Protein AF-A0A813TL51-F1 (afdb_monomer)

pLDDT: mean 70.08, std 15.05, range [31.31, 90.81]

Nearest PDB structures (foldseek):
  6v3b-assembly1_N  TM=3.977E-01  e=1.269E-01  Acinetobacter baumannii AB0057
  4v6o-assembly1_BQ  TM=4.326E-01  e=3.278E-01  Escherichia coli
  1t6c-assembly1_A  TM=3.392E-01  e=3.278E-01  Aquifex aeolicus VF5
  3j8g-assembly1_O  TM=3.982E-01  e=4.221E-01  Escherichia coli K-12
  7t1i-assembly1_A  TM=3.203E-01  e=2.052E+00  Saccharomyces cerevisiae S288C

Radius of gyration: 21.4 Å; Cα contacts (8 Å, |Δi|>4): 215; chains: 1; bounding box: 46×45×73 Å

Sequence (170 aa):
MIRLRRATEEHELGIFFNISQSTVSRIIIAWTRFIYSVVSSISLWPSKQQVVENLPFEIKKNYPRVRVIIDLQQCVSFAALVGITPNGIVSYISPLYGDATSDRSLLNMTGAASLMELLKPSNHIMSDRGFTLDLQHSHISLIHPPFLQRKARLSAKKVMYGKSKKLQTS

Mean predicted aligned error: 12.87 Å

Secondary structure (DSSP, 8-state):
-HHHHH---HHHHHHHHT--HHHHHHHHHHHHHHHHHHHHTS-----HHHHHHT--HHHHHH-TTEEEEEEEEEETTEEEEEEE-TTS-EEEEPPPBS-TTS-HHHHHHHHHHHHHHHSPTT-EEEE-TT-----TTSS-EEE--TTTTTTS---SSSSTTSSSSSS---

Foldseek 3Di:
DCCVVPVDDLVVVCVVVVHDSVVSLVVLVVVLQVVCVVVVVPQLADDPVVLQVLAPPVCCVPPVQEAWEWDWDAGSQWTWIWTARNNGGTRDIFRTHGHSPPDPPVRLARRVVVVLVSDDQQGEYEYAPPRDDPCVPGSYHYDDDCVNVPPPDPDDDPPPPPPDPPDDDD

Solvent-accessible surface area (backbone atoms only — not comparable to full-atom values): 10303 Å² total; per-residue (Å²): 117,62,46,86,75,65,65,55,55,54,62,58,51,14,63,76,70,74,43,54,44,69,56,47,50,51,53,52,39,51,51,45,51,50,52,42,55,58,55,67,70,48,86,44,66,72,54,74,63,61,53,64,73,54,38,46,70,73,51,45,74,78,43,72,51,55,59,33,35,42,46,81,48,75,43,87,62,28,28,33,41,35,26,25,29,80,67,71,47,70,30,43,71,33,78,61,37,64,45,59,80,61,52,68,67,54,52,48,52,56,32,45,53,64,48,50,77,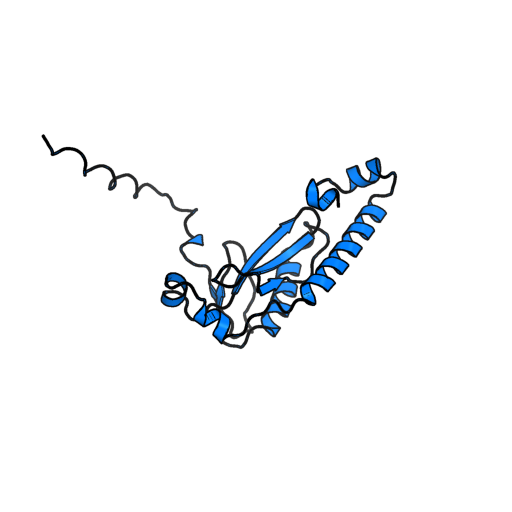75,49,63,78,69,35,26,38,31,40,59,92,87,77,80,77,92,48,91,90,49,59,46,46,82,41,70,55,69,79,70,60,67,81,81,69,88,69,86,73,84,71,85,80,78,81,83,87,84,89,86,89,132

InterPro domains:
  IPR027806 Harbinger transposase-derived nuclease domain [PF13359] (74-159)

Organism: NCBI:txid433720

Structure (mmCIF, N/CA/C/O backbone):
data_AF-A0A813TL51-F1
#
_entry.id   AF-A0A813TL51-F1
#
loop_
_atom_site.group_PDB
_atom_site.id
_atom_site.type_symbol
_atom_site.label_atom_id
_atom_site.label_alt_id
_atom_site.label_comp_id
_atom_site.label_asym_id
_atom_site.label_entity_id
_atom_site.label_seq_id
_atom_site.pdbx_PDB_ins_code
_atom_site.Cartn_x
_atom_site.Cartn_y
_atom_site.Cartn_z
_atom_site.occupancy
_atom_site.B_iso_or_equiv
_atom_site.auth_seq_id
_atom_site.auth_comp_id
_atom_site.auth_asym_id
_atom_site.auth_atom_id
_atom_site.pdbx_PDB_model_num
ATOM 1 N N . MET A 1 1 ? -20.278 1.724 8.517 1.00 56.72 1 MET A N 1
ATOM 2 C CA . MET A 1 1 ? -19.922 2.194 7.153 1.00 56.72 1 MET A CA 1
ATOM 3 C C . MET A 1 1 ? -20.357 3.638 6.832 1.00 56.72 1 MET A C 1
ATOM 5 O O . MET A 1 1 ? -20.306 4.030 5.674 1.00 56.72 1 MET A O 1
ATOM 9 N N . ILE A 1 2 ? -20.717 4.479 7.814 1.00 59.03 2 ILE A N 1
ATOM 10 C CA . ILE A 1 2 ? -21.057 5.892 7.541 1.00 59.03 2 ILE A CA 1
ATOM 11 C C . ILE A 1 2 ? -19.790 6.728 7.309 1.00 59.03 2 ILE A C 1
ATOM 13 O O . ILE A 1 2 ? -19.742 7.490 6.352 1.00 59.03 2 ILE A O 1
ATOM 17 N N . ARG A 1 3 ? -18.721 6.493 8.082 1.00 62.56 3 ARG A N 1
ATOM 18 C CA . ARG A 1 3 ? -17.443 7.213 7.945 1.00 62.56 3 ARG A CA 1
ATOM 19 C C . ARG A 1 3 ? -16.772 7.048 6.581 1.00 62.56 3 ARG A C 1
ATOM 21 O O . ARG A 1 3 ? -16.412 8.035 5.958 1.00 62.56 3 ARG A O 1
ATOM 28 N N . LEU A 1 4 ? -16.683 5.810 6.086 1.00 55.88 4 LEU A N 1
ATOM 29 C CA . LEU A 1 4 ? -16.111 5.510 4.764 1.00 55.88 4 LEU A CA 1
ATOM 30 C C . LEU A 1 4 ? -16.930 6.107 3.612 1.00 55.88 4 LEU A C 1
ATOM 32 O O . LEU A 1 4 ? -16.374 6.427 2.571 1.00 55.88 4 LEU A O 1
ATOM 36 N N . ARG A 1 5 ? -18.249 6.259 3.793 1.00 59.22 5 ARG A N 1
ATOM 37 C CA . ARG A 1 5 ? -19.152 6.770 2.753 1.00 59.22 5 ARG A CA 1
ATOM 38 C C . ARG A 1 5 ? -19.338 8.290 2.806 1.00 59.22 5 ARG A C 1
ATOM 40 O O . ARG A 1 5 ? -19.625 8.884 1.775 1.00 59.22 5 ARG A O 1
ATOM 47 N N . ARG A 1 6 ? -19.235 8.911 3.986 1.00 62.31 6 ARG A N 1
ATOM 48 C CA . ARG A 1 6 ? -19.591 10.325 4.212 1.00 62.31 6 ARG A CA 1
ATOM 49 C C . ARG A 1 6 ? -18.466 11.178 4.795 1.00 62.31 6 ARG A C 1
ATOM 51 O O . ARG A 1 6 ? -18.718 12.342 5.068 1.00 62.31 6 ARG A O 1
ATOM 58 N N . ALA A 1 7 ? -17.269 10.622 5.002 1.00 67.88 7 ALA A N 1
ATOM 59 C CA . ALA A 1 7 ? -16.131 11.348 5.576 1.00 67.88 7 ALA A CA 1
ATOM 60 C C . ALA A 1 7 ? -16.433 12.004 6.947 1.00 67.88 7 ALA A C 1
ATOM 62 O O . ALA A 1 7 ? -15.798 12.980 7.319 1.00 67.88 7 ALA A O 1
ATOM 63 N N . THR A 1 8 ? -17.402 11.463 7.693 1.00 70.94 8 THR A N 1
ATOM 64 C CA . THR A 1 8 ? -17.893 12.004 8.973 1.00 70.94 8 THR A CA 1
ATOM 65 C C . THR A 1 8 ? -16.818 11.965 10.063 1.00 70.94 8 THR A C 1
ATOM 67 O O . THR A 1 8 ? -16.039 11.009 10.139 1.00 70.94 8 THR A O 1
ATOM 70 N N . GLU A 1 9 ? -16.785 12.960 10.944 1.00 74.25 9 GLU A N 1
ATOM 71 C CA . GLU A 1 9 ? -15.832 12.977 12.056 1.00 74.25 9 GLU A CA 1
ATOM 72 C C . GLU A 1 9 ? -16.221 11.994 13.176 1.00 74.25 9 GLU A C 1
ATOM 74 O O . GLU A 1 9 ? -17.383 11.613 13.336 1.00 74.25 9 GLU A O 1
ATOM 79 N N . GLU A 1 10 ? -15.243 11.541 13.971 1.00 74.50 10 GLU A N 1
ATOM 80 C CA . GLU A 1 10 ? -15.488 10.561 15.049 1.00 74.50 10 GLU A CA 1
ATOM 81 C C . GLU A 1 10 ? -16.378 11.122 16.153 1.00 74.50 10 GLU A C 1
ATOM 83 O O . GLU A 1 10 ? -17.180 10.392 16.733 1.00 74.50 10 GLU A O 1
ATOM 88 N N . HIS A 1 11 ? -16.245 12.421 16.413 1.00 78.19 11 HIS A N 1
ATOM 89 C CA . HIS A 1 11 ? -17.045 13.141 17.389 1.00 78.19 11 HIS A CA 1
ATOM 90 C C . HIS A 1 11 ? -18.531 13.141 17.005 1.00 78.19 11 HIS A C 1
ATOM 92 O O . HIS A 1 11 ? -19.381 12.776 17.815 1.00 78.19 11 HIS A O 1
ATOM 98 N N . GLU A 1 12 ? -18.846 13.448 15.743 1.00 79.94 12 GLU A N 1
ATOM 99 C CA . GLU A 1 12 ? -20.221 13.417 15.236 1.00 79.94 12 GLU A CA 1
ATOM 100 C C . GLU A 1 12 ? -20.814 12.007 15.299 1.00 79.94 12 GLU A C 1
ATOM 102 O O . GLU A 1 12 ? -21.964 11.829 15.692 1.00 79.94 12 GLU A O 1
ATOM 107 N N . LEU A 1 13 ? -20.025 10.978 14.976 1.00 81.31 13 LEU A N 1
ATOM 108 C CA . LEU A 1 13 ? -20.461 9.587 15.116 1.00 81.31 13 LEU A CA 1
ATOM 109 C C . LEU A 1 13 ? -20.722 9.208 16.578 1.00 81.31 13 LEU A C 1
ATOM 111 O O . LEU A 1 13 ? -21.676 8.482 16.850 1.00 81.31 13 LEU A O 1
ATOM 115 N N . GLY A 1 14 ? -19.910 9.704 17.511 1.00 82.69 14 GLY A N 1
ATOM 116 C CA . GLY A 1 14 ? -20.135 9.510 18.941 1.00 82.69 14 GLY A CA 1
ATOM 117 C C . GLY A 1 14 ? -21.477 10.088 19.389 1.00 82.69 14 GLY A C 1
ATOM 118 O O . GLY A 1 14 ? -22.238 9.406 20.074 1.00 82.69 14 GLY A O 1
ATOM 119 N N . ILE A 1 15 ? -21.812 11.291 18.910 1.00 82.94 15 ILE A N 1
ATOM 120 C CA . ILE A 1 15 ? -23.105 11.941 19.161 1.00 82.94 15 ILE A CA 1
ATOM 121 C C . ILE A 1 15 ? -24.253 11.138 18.534 1.00 82.94 15 ILE A C 1
ATOM 123 O O . ILE A 1 15 ? -25.221 10.821 19.221 1.00 82.94 15 ILE A O 1
ATOM 127 N N . PHE A 1 16 ? -24.150 10.761 17.255 1.00 85.50 16 PHE A N 1
ATOM 128 C CA . PHE A 1 16 ? -25.229 10.057 16.548 1.00 85.50 16 PHE A CA 1
ATOM 129 C C . PHE A 1 16 ? -25.552 8.683 17.134 1.00 85.50 16 PHE A C 1
ATOM 131 O O . PHE A 1 16 ? -26.713 8.282 17.156 1.00 85.50 16 PHE A O 1
ATOM 138 N N . PHE A 1 17 ? -24.531 7.948 17.575 1.00 85.69 17 PHE A N 1
ATOM 139 C CA . PHE A 1 17 ? -24.688 6.594 18.104 1.00 85.69 17 PHE A CA 1
ATOM 140 C C . PHE A 1 17 ? -24.727 6.539 19.633 1.00 85.69 17 PHE A C 1
ATOM 142 O O . PHE A 1 17 ? -24.837 5.448 20.187 1.00 85.69 17 PHE A O 1
ATOM 149 N N . ASN A 1 18 ? -24.654 7.692 20.307 1.00 90.19 18 ASN A N 1
ATOM 150 C CA . ASN A 1 18 ? -24.602 7.809 21.763 1.00 90.19 18 ASN A CA 1
ATOM 151 C C . ASN A 1 18 ? -23.515 6.916 22.400 1.00 90.19 18 ASN A C 1
ATOM 153 O O . ASN A 1 18 ? -23.750 6.194 23.369 1.00 90.19 18 ASN A O 1
ATOM 157 N N . ILE A 1 19 ? -22.317 6.936 21.815 1.00 90.81 19 ILE A N 1
ATOM 158 C CA . ILE A 1 19 ? -21.141 6.191 22.284 1.00 90.81 19 ILE A CA 1
ATOM 159 C C . ILE A 1 19 ? -19.932 7.120 22.375 1.00 90.81 19 ILE A C 1
ATOM 161 O O . ILE A 1 19 ? -19.850 8.133 21.685 1.00 90.81 19 ILE A O 1
ATOM 165 N N . SER A 1 20 ? -18.950 6.773 23.212 1.00 89.31 20 SER A N 1
ATOM 166 C CA . SER A 1 20 ? -17.740 7.590 23.337 1.00 89.31 20 SER A CA 1
ATOM 167 C C . SER A 1 20 ? -16.940 7.619 22.029 1.00 89.31 20 SER A C 1
ATOM 169 O O . SER A 1 20 ? -16.836 6.610 21.326 1.00 89.31 20 SER A O 1
ATOM 171 N N . GLN A 1 21 ? -16.276 8.744 21.749 1.00 83.06 21 GLN A N 1
ATOM 172 C CA . GLN A 1 21 ? -15.347 8.867 20.618 1.00 83.06 21 GLN A CA 1
ATOM 173 C C . GLN A 1 21 ? -14.275 7.761 20.634 1.00 83.06 21 GLN A C 1
ATOM 175 O O . GLN A 1 21 ? -13.943 7.186 19.601 1.00 83.06 21 GLN A O 1
ATOM 180 N N . SER A 1 22 ? -13.787 7.383 21.819 1.00 82.88 22 SER A N 1
ATOM 181 C CA . SER A 1 22 ? -12.838 6.275 21.975 1.00 82.88 22 SER A CA 1
ATOM 182 C C . SER A 1 22 ? -13.406 4.926 21.518 1.00 82.88 22 SER A C 1
ATOM 184 O O . SER A 1 22 ? -12.678 4.106 20.962 1.00 82.88 22 SER A O 1
ATOM 186 N N . THR A 1 23 ? -14.706 4.690 21.703 1.00 85.38 23 THR A N 1
ATOM 187 C CA . THR A 1 23 ? -15.383 3.479 21.222 1.00 85.38 23 THR A CA 1
ATOM 188 C C . THR A 1 23 ? -15.524 3.508 19.704 1.00 85.38 23 THR A C 1
ATOM 190 O O . THR A 1 23 ? -15.217 2.514 19.048 1.00 85.38 23 THR A O 1
ATOM 193 N N . VAL A 1 24 ? -15.892 4.661 19.135 1.00 83.25 24 VAL A N 1
ATOM 194 C CA . VAL A 1 24 ? -15.922 4.882 17.679 1.00 83.25 24 VAL A CA 1
ATOM 195 C C . VAL A 1 24 ? -14.551 4.587 17.060 1.00 83.25 24 VAL A C 1
ATOM 197 O O . VAL A 1 24 ? -14.463 3.791 16.124 1.00 83.25 24 VAL A O 1
ATOM 200 N N . SER A 1 25 ? -13.478 5.142 17.630 1.00 81.38 25 SER A N 1
ATOM 201 C CA . SER A 1 25 ? -12.097 4.921 17.185 1.00 81.38 25 SER A CA 1
ATOM 202 C C . SER A 1 25 ? -11.702 3.438 17.226 1.00 81.38 25 SER A C 1
ATOM 204 O O . SER A 1 25 ? -11.242 2.891 16.222 1.00 81.38 25 SER A O 1
ATOM 206 N N . ARG A 1 26 ? -11.973 2.727 18.333 1.00 82.62 26 ARG A N 1
ATOM 207 C CA . ARG A 1 26 ? -11.710 1.275 18.438 1.00 82.62 26 ARG A CA 1
ATOM 208 C C . ARG A 1 26 ? -12.444 0.472 17.367 1.00 82.62 26 ARG A C 1
ATOM 210 O O . ARG A 1 26 ? -11.851 -0.435 16.785 1.00 82.62 26 ARG A O 1
ATOM 217 N N . ILE A 1 27 ? -13.707 0.809 17.096 1.00 84.69 27 ILE A N 1
ATOM 218 C CA . ILE A 1 27 ? -14.502 0.166 16.044 1.00 84.69 27 ILE A CA 1
ATOM 219 C C . ILE A 1 27 ? -13.838 0.393 14.682 1.00 84.69 27 ILE A C 1
ATOM 221 O O . ILE A 1 27 ? -13.645 -0.561 13.933 1.00 84.69 27 ILE A O 1
ATOM 225 N N . ILE A 1 28 ? -13.441 1.627 14.367 1.00 79.50 28 ILE A N 1
ATOM 226 C CA . ILE A 1 28 ? -12.777 1.948 13.096 1.00 79.50 28 ILE A CA 1
ATOM 227 C C . ILE A 1 28 ? -11.461 1.186 12.959 1.00 79.50 28 ILE A C 1
ATOM 229 O O . ILE A 1 28 ? -11.248 0.540 11.940 1.00 79.50 28 ILE A O 1
ATOM 233 N N . ILE A 1 29 ? -10.614 1.187 13.989 1.00 78.69 29 ILE A N 1
ATOM 234 C CA . ILE A 1 29 ? -9.337 0.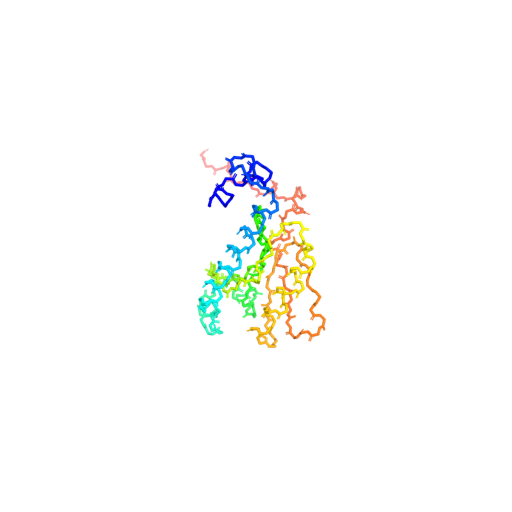462 13.98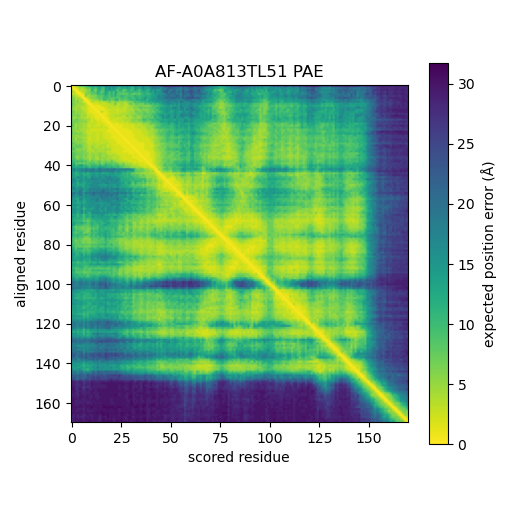3 1.00 78.69 29 ILE A CA 1
ATOM 235 C C . ILE A 1 29 ? -9.558 -1.043 13.771 1.00 78.69 29 ILE A C 1
ATOM 237 O O . ILE A 1 29 ? -8.836 -1.664 12.990 1.00 78.69 29 ILE A O 1
ATOM 241 N N . ALA A 1 30 ? -10.552 -1.639 14.437 1.00 83.88 3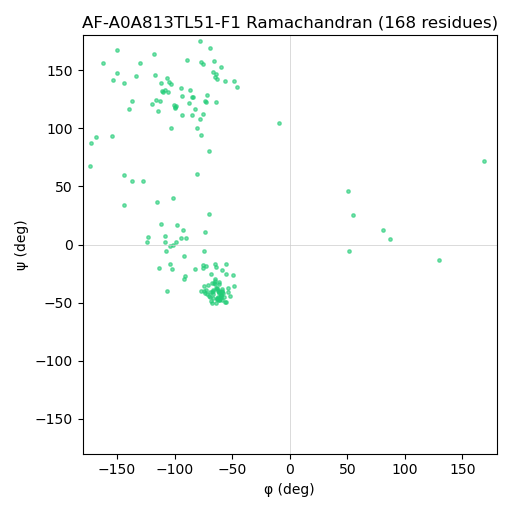0 ALA A N 1
ATOM 242 C CA . ALA A 1 30 ? -10.871 -3.056 14.282 1.00 83.88 30 ALA A CA 1
ATOM 243 C C . ALA A 1 30 ? -11.293 -3.393 12.842 1.00 83.88 30 ALA A C 1
ATOM 245 O O . ALA A 1 30 ? -10.777 -4.344 12.254 1.00 83.88 30 ALA A O 1
ATOM 246 N N . TRP A 1 31 ? -12.162 -2.575 12.242 1.00 82.12 31 TRP A N 1
ATOM 247 C CA . TRP A 1 31 ? -12.576 -2.747 10.847 1.00 82.12 31 TRP A CA 1
ATOM 248 C C . TRP A 1 31 ? -11.434 -2.511 9.859 1.00 82.12 31 TRP A C 1
ATOM 250 O O . TRP A 1 31 ? -11.299 -3.262 8.899 1.00 82.12 31 TRP A O 1
ATOM 260 N N . THR A 1 32 ? -10.578 -1.524 10.111 1.00 78.56 32 THR A N 1
ATOM 261 C CA . THR A 1 32 ? -9.375 -1.266 9.314 1.00 78.56 32 THR A CA 1
ATOM 262 C C . THR A 1 32 ? -8.439 -2.479 9.330 1.00 78.56 32 THR A C 1
ATOM 264 O O . THR A 1 32 ? -8.004 -2.937 8.276 1.00 78.56 32 THR A O 1
ATOM 267 N N . ARG A 1 33 ? -8.195 -3.085 10.498 1.00 81.56 33 ARG A N 1
ATOM 268 C CA . ARG A 1 33 ? -7.405 -4.325 10.607 1.00 81.56 33 ARG A CA 1
ATOM 269 C C . ARG A 1 33 ? -8.041 -5.494 9.859 1.00 81.56 33 ARG A C 1
ATOM 271 O O . ARG A 1 33 ? -7.335 -6.228 9.174 1.00 81.56 33 ARG A O 1
ATOM 278 N N . PHE A 1 34 ? -9.360 -5.647 9.957 1.00 83.94 34 PHE A N 1
ATOM 279 C CA . PHE A 1 34 ? -10.088 -6.688 9.233 1.00 83.94 34 PHE A CA 1
ATOM 280 C C . PHE A 1 34 ? -9.981 -6.511 7.711 1.00 83.94 34 PHE A C 1
ATOM 282 O O . PHE A 1 34 ? -9.640 -7.458 7.010 1.00 83.94 34 PHE A O 1
ATOM 289 N N . ILE A 1 35 ? -10.193 -5.294 7.199 1.00 78.19 35 ILE A N 1
ATOM 290 C CA . ILE A 1 35 ? -10.056 -4.986 5.767 1.00 78.19 35 ILE A CA 1
ATOM 291 C C . ILE A 1 35 ? -8.631 -5.268 5.297 1.00 78.19 35 ILE A C 1
ATOM 293 O O . ILE A 1 35 ? -8.460 -5.919 4.271 1.00 78.19 35 ILE A O 1
ATOM 297 N N . TYR A 1 36 ? -7.619 -4.841 6.059 1.00 79.50 36 TYR A N 1
ATOM 298 C CA . TYR A 1 36 ? -6.230 -5.168 5.748 1.00 79.50 36 TYR A CA 1
ATOM 299 C C . TYR A 1 36 ? -6.017 -6.682 5.668 1.00 79.50 36 TYR A C 1
ATOM 301 O O . TYR A 1 36 ? -5.425 -7.146 4.705 1.00 79.50 36 TYR A O 1
ATOM 309 N N . SER A 1 37 ? -6.554 -7.453 6.618 1.00 80.44 37 SER A N 1
ATOM 310 C CA . SER A 1 37 ? -6.451 -8.918 6.615 1.00 80.44 37 SER A CA 1
ATOM 311 C C . SER A 1 37 ? -7.098 -9.562 5.386 1.00 80.44 37 SER A C 1
ATOM 313 O O . SER A 1 37 ? -6.572 -10.535 4.849 1.00 80.44 37 SER A O 1
ATOM 315 N N . VAL A 1 38 ? -8.248 -9.051 4.942 1.00 82.44 38 VAL A N 1
ATOM 316 C CA . VAL A 1 38 ? -8.927 -9.555 3.740 1.00 82.44 38 VAL A CA 1
ATOM 317 C C . VAL A 1 38 ? -8.124 -9.198 2.491 1.00 82.44 38 VAL A C 1
ATOM 319 O O . VAL A 1 38 ? -7.901 -10.048 1.637 1.00 82.44 38 VAL A O 1
ATOM 322 N N . VAL A 1 39 ? -7.650 -7.955 2.400 1.00 75.69 39 VAL A N 1
ATOM 323 C CA . VAL A 1 39 ? -6.879 -7.447 1.260 1.00 75.69 39 VAL A CA 1
ATOM 324 C C . VAL A 1 39 ? -5.509 -8.117 1.150 1.00 75.69 39 VAL A C 1
ATOM 326 O O . VAL A 1 39 ? -5.106 -8.467 0.047 1.00 75.69 39 VAL A O 1
ATOM 329 N N . SER A 1 40 ? -4.807 -8.339 2.263 1.00 73.56 40 SER A N 1
ATOM 330 C CA . SER A 1 40 ? -3.495 -9.002 2.281 1.00 73.56 40 SER A CA 1
ATOM 331 C C . SER A 1 40 ? -3.574 -10.482 1.908 1.00 73.56 40 SER A C 1
ATOM 333 O O . SER A 1 40 ? -2.604 -11.040 1.403 1.00 73.56 40 SER A O 1
ATOM 335 N N . SER A 1 41 ? -4.735 -11.109 2.118 1.00 75.12 41 SER A N 1
ATOM 336 C CA . SER A 1 41 ? -5.000 -12.488 1.692 1.00 75.12 41 SER A CA 1
ATOM 337 C C . SER A 1 41 ? -5.176 -12.610 0.176 1.00 75.12 41 SER A C 1
ATOM 339 O O . SER A 1 41 ? -5.054 -13.703 -0.376 1.00 75.12 41 SER A O 1
ATOM 341 N N . ILE A 1 42 ? -5.448 -11.503 -0.520 1.00 75.38 42 ILE A N 1
ATOM 342 C CA . ILE A 1 42 ? -5.471 -11.466 -1.979 1.00 75.38 42 ILE A CA 1
ATOM 343 C C . ILE A 1 42 ? -4.020 -11.312 -2.440 1.00 75.38 42 ILE A C 1
ATOM 345 O O . ILE A 1 42 ? -3.372 -10.304 -2.160 1.00 75.38 42 ILE A O 1
ATOM 349 N N . SER A 1 43 ? -3.487 -12.301 -3.162 1.00 64.88 43 SER A N 1
ATOM 350 C CA . SER A 1 43 ? -2.148 -12.220 -3.753 1.00 64.88 43 SER A CA 1
ATOM 351 C C . SER A 1 43 ? -2.139 -11.203 -4.903 1.00 64.88 43 SER A C 1
ATOM 353 O O . SER A 1 43 ? -2.248 -11.565 -6.074 1.00 64.88 43 SER A O 1
ATOM 355 N N . LEU A 1 44 ? -2.050 -9.916 -4.563 1.00 75.44 44 LEU A N 1
ATOM 356 C CA . LEU A 1 44 ? -2.074 -8.805 -5.516 1.00 75.44 44 LEU A CA 1
ATOM 357 C C . LEU A 1 44 ? -0.755 -8.662 -6.282 1.00 75.44 44 LEU A C 1
ATOM 359 O O . LEU A 1 44 ? -0.741 -8.047 -7.343 1.00 75.44 44 LEU A O 1
ATOM 363 N N . TRP A 1 45 ? 0.347 -9.217 -5.766 1.00 80.69 45 TRP A N 1
ATOM 364 C CA . TRP A 1 45 ? 1.684 -9.003 -6.315 1.00 80.69 45 TRP A CA 1
ATOM 365 C C . TRP A 1 45 ? 1.928 -9.850 -7.577 1.00 80.69 45 TRP A C 1
ATOM 367 O O . TRP A 1 45 ? 2.094 -11.069 -7.477 1.00 80.69 45 TRP A O 1
ATOM 377 N N . PRO A 1 46 ? 1.977 -9.240 -8.776 1.00 78.38 46 PRO A N 1
ATOM 378 C CA . PRO A 1 46 ? 2.138 -9.979 -10.022 1.00 78.38 46 PRO A CA 1
ATOM 379 C C . PRO A 1 46 ? 3.588 -10.423 -10.240 1.00 78.38 46 PRO A C 1
ATOM 381 O O . PRO A 1 46 ? 4.551 -9.813 -9.762 1.00 78.38 46 PRO A O 1
ATOM 384 N N . SER A 1 47 ? 3.766 -11.467 -11.050 1.00 80.19 47 SER A N 1
ATOM 385 C CA . SER A 1 47 ? 5.094 -11.932 -11.435 1.00 80.19 47 SER A CA 1
ATOM 386 C C . SER A 1 47 ? 5.830 -10.895 -12.296 1.00 80.19 47 SER A C 1
ATOM 388 O O . SER A 1 47 ? 5.240 -10.044 -12.966 1.00 80.19 47 SER A O 1
ATOM 390 N N . LYS A 1 48 ? 7.167 -10.986 -12.331 1.00 74.75 48 LYS A N 1
ATOM 391 C CA . LYS A 1 48 ? 8.008 -10.122 -13.181 1.00 74.75 48 LYS A CA 1
ATOM 392 C C . LYS A 1 48 ? 7.562 -10.127 -14.642 1.00 74.75 48 LYS A C 1
ATOM 394 O O . LYS A 1 48 ? 7.556 -9.073 -15.270 1.00 74.75 48 LYS A O 1
ATOM 399 N N . GLN A 1 49 ? 7.260 -11.311 -15.165 1.00 75.12 49 GLN A N 1
ATOM 400 C CA . GLN A 1 49 ? 6.888 -11.499 -16.564 1.00 75.12 49 GLN A CA 1
ATOM 401 C C . GLN A 1 49 ? 5.548 -10.825 -16.849 1.00 75.12 49 GLN A C 1
ATOM 403 O O . GLN A 1 49 ? 5.478 -10.005 -17.758 1.00 75.12 49 GLN A O 1
ATOM 408 N N . GLN A 1 50 ? 4.558 -11.026 -15.973 1.00 75.31 50 GLN A N 1
ATOM 409 C CA . GLN A 1 50 ? 3.234 -10.412 -16.098 1.00 75.31 50 GLN A CA 1
ATOM 410 C C . GLN A 1 50 ? 3.292 -8.879 -16.127 1.00 75.31 50 GLN A C 1
ATOM 412 O O . GLN A 1 50 ? 2.558 -8.250 -16.887 1.00 75.31 50 GLN A O 1
ATOM 417 N N . VAL A 1 51 ? 4.180 -8.263 -15.338 1.00 78.38 51 VAL A N 1
ATOM 418 C CA . VAL A 1 51 ? 4.358 -6.800 -15.351 1.00 78.38 51 VAL A CA 1
ATOM 419 C C . VAL A 1 51 ? 4.999 -6.317 -16.652 1.00 78.38 51 VAL A C 1
ATOM 421 O O . VAL A 1 51 ? 4.597 -5.286 -17.175 1.00 78.38 51 VAL A O 1
ATOM 424 N N . VAL A 1 52 ? 5.995 -7.037 -17.175 1.00 74.44 52 VAL A N 1
ATOM 425 C CA . VAL A 1 52 ? 6.742 -6.638 -18.383 1.00 74.44 52 VAL A CA 1
ATOM 426 C C . VAL A 1 52 ? 5.929 -6.850 -19.662 1.00 74.44 52 VAL A C 1
ATOM 428 O O . VAL A 1 52 ? 6.046 -6.055 -20.599 1.00 74.44 52 VAL A O 1
ATOM 431 N N . GLU A 1 53 ? 5.121 -7.908 -19.708 1.00 77.12 53 GLU A N 1
ATOM 432 C CA . GLU A 1 53 ? 4.220 -8.218 -20.823 1.00 77.12 53 GLU A CA 1
ATOM 433 C C . GLU A 1 53 ? 3.109 -7.176 -20.948 1.00 77.12 53 GLU A C 1
ATOM 435 O O . GLU A 1 53 ? 2.844 -6.694 -22.046 1.00 77.12 53 GLU A O 1
ATOM 440 N N . ASN A 1 54 ? 2.533 -6.757 -19.819 1.00 72.88 54 ASN A N 1
ATOM 441 C CA . ASN A 1 54 ? 1.431 -5.796 -19.779 1.00 72.88 54 ASN A CA 1
ATOM 442 C C . ASN A 1 54 ? 1.889 -4.336 -19.609 1.00 72.88 54 ASN A C 1
ATOM 444 O O . ASN A 1 54 ? 1.084 -3.461 -19.296 1.00 72.88 54 ASN A O 1
ATOM 448 N N . LEU A 1 55 ? 3.185 -4.052 -19.773 1.00 76.69 55 LEU A N 1
ATOM 449 C CA . LEU A 1 55 ? 3.742 -2.711 -19.602 1.00 76.69 55 LEU A CA 1
ATOM 450 C C . LEU A 1 55 ? 3.354 -1.811 -20.791 1.00 76.69 55 LEU A C 1
ATOM 452 O O . LEU A 1 55 ? 3.726 -2.137 -21.925 1.00 76.69 55 LEU A O 1
ATOM 456 N N . PRO A 1 56 ? 2.701 -0.650 -20.574 1.00 79.06 56 PRO A N 1
ATOM 457 C CA . PRO A 1 56 ? 2.415 0.292 -21.652 1.00 79.06 56 PRO A CA 1
ATOM 458 C C . PRO A 1 56 ? 3.689 0.715 -22.392 1.00 79.06 56 PRO A C 1
ATOM 460 O O . PRO A 1 56 ? 4.732 0.958 -21.775 1.00 79.06 56 PRO A O 1
ATOM 463 N N . PHE A 1 57 ? 3.602 0.841 -23.720 1.00 77.62 57 PHE A N 1
ATOM 464 C CA . PHE A 1 57 ? 4.755 1.073 -24.600 1.00 77.62 57 PHE A CA 1
ATOM 465 C C . PHE A 1 57 ? 5.608 2.288 -24.188 1.00 77.62 57 PHE A C 1
ATOM 467 O O . PHE A 1 57 ? 6.838 2.219 -24.188 1.00 77.62 57 PHE A O 1
ATOM 474 N N . GLU A 1 58 ? 4.971 3.386 -23.773 1.00 73.56 58 GLU A N 1
ATOM 475 C CA . GLU A 1 58 ? 5.665 4.614 -23.366 1.00 73.56 58 GLU A CA 1
ATOM 476 C C . GLU A 1 58 ? 6.490 4.442 -22.083 1.00 73.56 58 GLU A C 1
ATOM 478 O O . GLU A 1 58 ? 7.622 4.928 -21.994 1.00 73.56 58 GLU A O 1
ATOM 483 N N . ILE A 1 59 ? 5.957 3.707 -21.101 1.00 73.88 59 ILE A N 1
ATOM 484 C CA . ILE A 1 59 ? 6.658 3.417 -19.843 1.00 73.88 59 ILE A CA 1
ATOM 485 C C . ILE A 1 59 ? 7.765 2.398 -20.102 1.00 73.88 59 ILE A C 1
ATOM 487 O O . ILE A 1 59 ? 8.870 2.565 -19.598 1.00 73.88 59 ILE A O 1
ATOM 491 N N . LYS A 1 60 ? 7.525 1.393 -20.951 1.00 77.31 60 LYS A N 1
ATOM 492 C CA . LYS A 1 60 ? 8.537 0.401 -21.338 1.00 77.31 60 LYS A CA 1
ATOM 493 C C . LYS A 1 60 ? 9.763 1.037 -21.990 1.00 77.31 60 LYS A C 1
ATOM 495 O O . LYS A 1 60 ? 10.884 0.626 -21.703 1.00 77.31 60 LYS A O 1
ATOM 500 N N . LYS A 1 61 ? 9.556 2.052 -22.834 1.00 78.50 61 LYS A N 1
ATOM 501 C CA . LYS A 1 61 ? 10.634 2.769 -23.527 1.00 78.50 61 LYS A CA 1
ATOM 502 C C . LYS A 1 61 ? 11.476 3.626 -22.580 1.00 78.50 61 LYS A C 1
ATOM 504 O O . LYS A 1 61 ? 12.697 3.623 -22.686 1.00 78.50 61 LYS A O 1
ATOM 509 N N . ASN A 1 62 ? 10.831 4.354 -21.669 1.00 79.50 62 ASN A N 1
ATOM 510 C CA . ASN A 1 62 ? 11.513 5.321 -20.803 1.00 79.50 62 ASN A CA 1
ATOM 511 C C . ASN A 1 62 ? 11.983 4.714 -19.469 1.00 79.50 62 ASN A C 1
ATOM 513 O O . ASN A 1 62 ? 12.948 5.191 -18.878 1.00 79.50 62 ASN A O 1
ATOM 517 N N . TYR A 1 63 ? 11.308 3.664 -18.997 1.00 79.56 63 TYR A N 1
ATOM 518 C CA . TYR A 1 63 ? 11.453 3.087 -17.660 1.00 79.56 63 TYR A CA 1
ATOM 519 C C . TYR A 1 63 ? 11.315 1.546 -17.659 1.00 79.56 63 TYR A C 1
ATOM 521 O O . TYR A 1 63 ? 10.466 0.994 -16.957 1.00 79.56 63 TYR A O 1
ATOM 529 N N . PRO A 1 64 ? 12.173 0.802 -18.385 1.00 77.25 64 PRO A N 1
ATOM 530 C CA . PRO A 1 64 ? 12.034 -0.651 -18.583 1.00 77.25 64 PRO A CA 1
ATOM 531 C C . PRO A 1 64 ? 12.183 -1.494 -17.305 1.00 77.25 64 PRO A C 1
ATOM 533 O O . PRO A 1 64 ? 11.825 -2.670 -17.276 1.00 77.25 64 PRO A O 1
ATOM 536 N N . ARG A 1 65 ? 12.753 -0.913 -16.247 1.00 78.25 65 ARG A N 1
ATOM 537 C CA . ARG A 1 65 ? 13.003 -1.574 -14.958 1.00 78.25 65 ARG A CA 1
ATOM 538 C C . ARG A 1 65 ? 11.980 -1.198 -13.881 1.00 78.25 65 ARG A C 1
ATOM 540 O O . ARG A 1 65 ? 12.093 -1.692 -12.759 1.00 78.25 65 ARG A O 1
ATOM 547 N N . VAL A 1 66 ? 11.001 -0.344 -14.196 1.00 82.12 66 VAL A N 1
ATOM 548 C CA . VAL A 1 66 ? 9.942 0.018 -13.246 1.00 82.12 66 VAL A CA 1
ATOM 549 C C . VAL A 1 66 ? 8.991 -1.153 -13.063 1.00 82.12 66 VAL A C 1
ATOM 551 O O . VAL A 1 66 ? 8.501 -1.739 -14.026 1.00 82.12 66 VAL A O 1
ATOM 554 N N . ARG A 1 67 ? 8.751 -1.502 -11.800 1.00 80.62 67 ARG A N 1
ATOM 555 C CA . ARG A 1 67 ? 7.843 -2.586 -11.415 1.00 80.62 67 ARG A CA 1
ATOM 556 C C . ARG A 1 67 ? 6.535 -2.106 -10.835 1.00 80.62 67 ARG A C 1
ATOM 558 O O . ARG A 1 67 ? 5.500 -2.701 -11.108 1.00 80.62 67 ARG A O 1
ATOM 565 N N . VAL A 1 68 ? 6.612 -1.063 -10.026 1.00 85.25 68 VAL A N 1
ATOM 566 C CA . VAL A 1 68 ? 5.494 -0.564 -9.244 1.00 85.25 68 VAL A CA 1
ATOM 567 C C . VAL A 1 68 ? 5.577 0.952 -9.184 1.00 85.25 68 VAL A C 1
ATOM 569 O O . VAL A 1 68 ? 6.663 1.524 -9.065 1.00 85.25 68 VAL A O 1
ATOM 572 N N . ILE A 1 69 ? 4.420 1.582 -9.313 1.00 85.56 69 ILE A N 1
ATOM 573 C CA . ILE A 1 69 ? 4.186 2.991 -9.055 1.00 85.56 69 ILE A CA 1
ATOM 574 C C . ILE A 1 69 ? 3.571 3.064 -7.663 1.00 85.56 69 ILE A C 1
ATOM 576 O O . ILE A 1 69 ? 2.511 2.496 -7.429 1.00 85.56 69 ILE A O 1
ATOM 580 N N . ILE A 1 70 ? 4.248 3.712 -6.732 1.00 85.06 70 ILE A N 1
ATOM 581 C CA . ILE A 1 70 ? 3.769 3.906 -5.374 1.00 85.06 70 ILE A CA 1
ATOM 582 C C . ILE A 1 70 ? 3.066 5.245 -5.274 1.00 85.06 70 ILE A C 1
ATOM 584 O O . ILE A 1 70 ? 3.611 6.269 -5.697 1.00 85.06 70 ILE A O 1
ATOM 588 N N . ASP A 1 71 ? 1.911 5.218 -4.627 1.00 82.12 71 ASP A N 1
ATOM 589 C CA . ASP A 1 71 ? 1.143 6.391 -4.266 1.00 82.12 71 ASP A CA 1
ATOM 590 C C . ASP A 1 71 ? 0.668 6.315 -2.809 1.00 82.12 71 ASP A C 1
ATOM 592 O O . ASP A 1 71 ? 0.365 5.236 -2.284 1.00 82.12 71 ASP A O 1
ATOM 596 N N . LEU A 1 72 ? 0.625 7.468 -2.144 1.00 79.19 72 LEU A N 1
ATOM 597 C CA . LEU A 1 72 ? 0.183 7.579 -0.760 1.00 79.19 72 LEU A CA 1
ATOM 598 C C . LEU A 1 72 ? -1.305 7.913 -0.737 1.00 79.19 72 LEU A C 1
ATOM 600 O O . LEU A 1 72 ? -1.716 9.021 -1.074 1.00 79.19 72 LEU A O 1
ATOM 604 N N . GLN A 1 73 ? -2.117 6.964 -0.287 1.00 79.62 73 GLN A N 1
ATOM 605 C CA . GLN A 1 73 ? -3.561 7.130 -0.219 1.00 79.62 73 GLN A CA 1
ATOM 606 C C . GLN A 1 73 ? -3.984 7.455 1.213 1.00 79.62 73 GLN A C 1
ATOM 608 O O . GLN A 1 73 ? -3.751 6.683 2.145 1.00 79.62 73 GLN A O 1
ATOM 613 N N . GLN A 1 74 ? -4.615 8.616 1.387 1.00 77.00 74 GLN A N 1
ATOM 614 C CA . GLN A 1 74 ? -5.087 9.116 2.676 1.00 77.00 74 GLN A CA 1
ATOM 615 C C . GLN A 1 74 ? -6.604 9.309 2.630 1.00 77.00 74 GLN A C 1
ATOM 617 O O . GLN A 1 74 ? -7.127 10.081 1.830 1.00 77.00 74 GLN A O 1
ATOM 622 N N . CYS A 1 75 ? -7.316 8.615 3.511 1.00 69.31 75 CYS A N 1
ATOM 623 C CA . CYS A 1 75 ? -8.740 8.792 3.760 1.00 69.31 75 CYS A CA 1
ATOM 624 C C . CYS A 1 75 ? -8.967 9.233 5.206 1.00 69.31 75 CYS A C 1
ATOM 626 O O . CYS A 1 75 ? -8.123 9.034 6.074 1.00 69.31 75 CYS A O 1
ATOM 628 N N . VAL A 1 76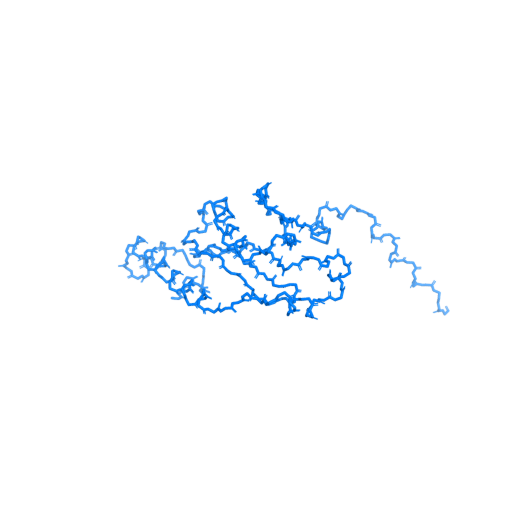 ? -10.159 9.756 5.494 1.00 69.81 76 VAL A N 1
ATOM 629 C CA . VAL A 1 76 ? -10.542 10.229 6.841 1.00 69.81 76 VAL A CA 1
ATOM 630 C C . VAL A 1 76 ? -10.386 9.150 7.920 1.00 69.81 76 VAL A C 1
ATOM 632 O O . VAL A 1 76 ? -10.216 9.460 9.091 1.00 69.81 76 VAL A O 1
ATOM 635 N N . SER A 1 77 ? -10.456 7.872 7.536 1.00 68.88 77 SER A N 1
ATOM 636 C CA . SER A 1 77 ? -10.369 6.746 8.473 1.00 68.88 77 SER A CA 1
ATOM 637 C C . SER A 1 77 ? -9.031 6.024 8.508 1.00 68.88 77 SER A C 1
ATOM 639 O O . SER A 1 77 ? -8.783 5.303 9.470 1.00 68.88 77 SER A O 1
ATOM 641 N N . PHE A 1 78 ? -8.219 6.139 7.458 1.00 76.00 78 PHE A N 1
ATOM 642 C CA . PHE A 1 78 ? -6.942 5.448 7.391 1.00 76.00 78 PHE A CA 1
ATOM 643 C C . PHE A 1 78 ? -6.019 6.059 6.341 1.00 76.00 78 PHE A C 1
ATOM 645 O O . PHE A 1 78 ? -6.478 6.636 5.354 1.00 76.00 78 PHE A O 1
ATOM 652 N N . ALA A 1 79 ? -4.722 5.851 6.521 1.00 79.06 79 ALA A N 1
ATOM 653 C CA . ALA A 1 79 ? -3.713 6.085 5.499 1.00 79.06 79 ALA A CA 1
ATOM 654 C C . ALA A 1 79 ? -3.018 4.768 5.120 1.00 79.06 79 ALA A C 1
ATOM 656 O O . ALA A 1 79 ? -2.850 3.879 5.962 1.00 79.06 79 ALA A O 1
ATOM 657 N N . ALA A 1 80 ? -2.652 4.639 3.845 1.00 81.38 80 ALA A N 1
ATOM 658 C CA . ALA A 1 80 ? -2.001 3.458 3.293 1.00 81.38 80 ALA A CA 1
ATOM 659 C C . ALA A 1 80 ? -1.078 3.818 2.127 1.00 81.38 80 ALA A C 1
ATOM 661 O O . ALA A 1 80 ? -1.367 4.716 1.335 1.00 81.38 80 ALA A O 1
ATOM 662 N N . LEU A 1 81 ? 0.005 3.063 1.987 1.00 82.50 81 LEU A N 1
ATOM 663 C CA . LEU A 1 81 ? 0.845 3.077 0.805 1.00 82.50 81 LEU A CA 1
ATOM 664 C C . LEU A 1 81 ? 0.285 2.075 -0.202 1.00 82.50 81 LEU A C 1
ATOM 666 O O . LEU A 1 81 ? 0.165 0.887 0.103 1.00 82.50 81 LEU A O 1
ATOM 670 N N . VAL A 1 82 ? -0.051 2.544 -1.398 1.00 85.56 82 VAL A N 1
ATOM 671 C CA . VAL A 1 82 ? -0.617 1.710 -2.457 1.00 85.56 82 VAL A CA 1
ATOM 672 C C . VAL A 1 82 ? 0.384 1.615 -3.597 1.00 85.56 82 VAL A C 1
ATOM 674 O O . VAL A 1 82 ? 0.824 2.619 -4.147 1.00 85.56 82 VAL A O 1
ATOM 677 N N . GLY A 1 83 ? 0.756 0.391 -3.956 1.00 85.69 83 GLY A N 1
ATOM 678 C CA . GLY A 1 83 ? 1.567 0.111 -5.131 1.00 85.69 83 GLY A CA 1
ATOM 679 C C . GLY A 1 83 ? 0.683 -0.330 -6.286 1.00 85.69 83 GLY A C 1
ATOM 680 O O . GLY A 1 83 ? 0.015 -1.361 -6.209 1.00 85.69 83 GLY A O 1
ATOM 681 N N . ILE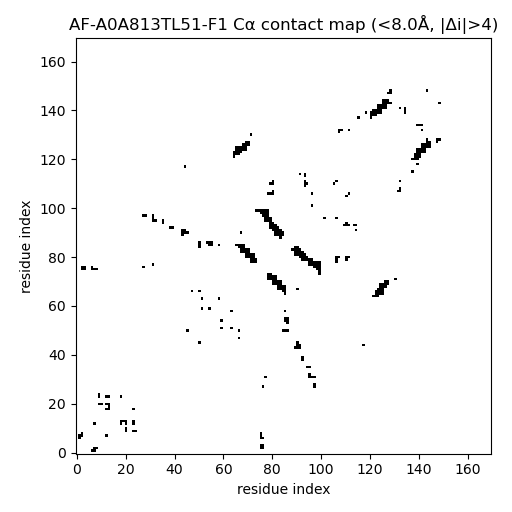 A 1 84 ? 0.710 0.417 -7.378 1.00 84.19 84 ILE A N 1
ATOM 682 C CA . ILE A 1 84 ? -0.024 0.152 -8.610 1.00 84.19 84 ILE A CA 1
ATOM 683 C C . ILE A 1 84 ? 0.980 -0.291 -9.674 1.00 84.19 84 ILE A C 1
ATOM 685 O O . ILE A 1 84 ? 2.030 0.320 -9.867 1.00 84.19 84 ILE A O 1
ATOM 689 N N . THR A 1 85 ? 0.678 -1.367 -10.388 1.00 83.75 85 THR A N 1
ATOM 690 C CA . THR A 1 85 ? 1.441 -1.732 -11.583 1.00 83.75 85 THR A CA 1
ATOM 691 C C . THR A 1 85 ? 1.364 -0.605 -12.619 1.00 83.75 85 THR A C 1
ATOM 693 O O . THR A 1 85 ? 0.360 0.102 -12.697 1.00 83.75 85 THR A O 1
ATOM 696 N N . PRO A 1 86 ? 2.359 -0.455 -13.502 1.00 78.69 86 PRO A N 1
ATOM 697 C CA . PRO A 1 86 ? 2.279 0.497 -14.610 1.00 78.69 86 PRO A CA 1
ATOM 698 C C . PRO A 1 86 ? 1.062 0.333 -15.539 1.00 78.69 86 PRO A C 1
ATOM 700 O O . PRO A 1 86 ? 0.760 1.249 -16.296 1.00 78.69 86 PRO A O 1
ATOM 703 N N . ASN A 1 87 ? 0.376 -0.815 -15.491 1.00 75.06 87 ASN A N 1
ATOM 704 C CA . ASN A 1 87 ? -0.862 -1.077 -16.227 1.00 75.06 87 ASN A CA 1
ATOM 705 C C . ASN A 1 87 ? -2.139 -0.690 -15.443 1.00 75.06 87 ASN A C 1
ATOM 707 O O . ASN A 1 87 ? -3.247 -0.991 -15.869 1.00 75.06 87 ASN A O 1
ATOM 711 N N . GLY A 1 88 ? -2.009 -0.064 -14.270 1.00 76.19 88 GLY A N 1
ATOM 712 C CA . GLY A 1 88 ? -3.144 0.439 -13.488 1.00 76.19 88 GLY A CA 1
ATOM 713 C C . GLY A 1 88 ? -3.786 -0.570 -12.530 1.00 76.19 88 GLY A C 1
ATOM 714 O O . GLY A 1 88 ? -4.772 -0.241 -11.878 1.00 76.19 88 GLY A O 1
ATOM 715 N N . ILE A 1 89 ? -3.237 -1.780 -12.400 1.00 79.94 89 ILE A N 1
ATOM 716 C CA . ILE A 1 89 ? -3.734 -2.790 -11.451 1.00 79.94 89 ILE A CA 1
ATOM 717 C C . ILE A 1 89 ? -3.074 -2.581 -10.088 1.00 79.94 89 ILE A C 1
ATOM 719 O O . ILE A 1 89 ? -1.851 -2.449 -10.021 1.00 79.94 89 ILE A O 1
ATOM 723 N N . VAL A 1 90 ? -3.857 -2.598 -9.007 1.00 83.31 90 VAL A N 1
ATOM 724 C CA . VAL A 1 90 ? -3.334 -2.575 -7.633 1.00 83.31 90 VAL A CA 1
ATOM 725 C C . VAL A 1 90 ? -2.525 -3.847 -7.374 1.00 83.31 90 VAL A C 1
ATOM 727 O O . VAL A 1 90 ? -3.036 -4.953 -7.508 1.00 83.31 90 VAL A O 1
ATOM 730 N N . SER A 1 91 ? -1.261 -3.672 -7.003 1.00 82.31 91 SER A N 1
ATOM 731 C CA . SER A 1 91 ? -0.300 -4.754 -6.742 1.00 82.31 91 SER A CA 1
ATOM 732 C C . SER A 1 91 ? 0.139 -4.861 -5.288 1.00 82.31 91 SER A C 1
ATOM 734 O O . SER A 1 91 ? 0.633 -5.905 -4.880 1.00 82.31 91 SER A O 1
ATOM 736 N N . TYR A 1 92 ? -0.016 -3.795 -4.507 1.00 84.94 92 TYR A N 1
ATOM 737 C CA . TYR A 1 92 ? 0.452 -3.731 -3.130 1.00 84.94 92 TYR A CA 1
ATOM 738 C C . TYR A 1 92 ? -0.391 -2.752 -2.321 1.00 84.94 92 TYR A C 1
ATOM 740 O O . TYR A 1 92 ? -0.754 -1.689 -2.823 1.00 84.94 92 TYR A O 1
ATOM 748 N N . ILE A 1 93 ? -0.665 -3.104 -1.068 1.00 84.38 93 ILE A N 1
ATOM 749 C CA . ILE A 1 93 ? -1.281 -2.233 -0.068 1.00 84.38 93 ILE A CA 1
ATOM 750 C C . ILE A 1 93 ? -0.516 -2.465 1.240 1.00 84.38 93 ILE A C 1
ATOM 752 O O . ILE A 1 93 ? -0.410 -3.605 1.692 1.00 84.38 93 ILE A O 1
ATOM 756 N N . SER A 1 94 ? 0.039 -1.408 1.832 1.00 83.19 94 SER A N 1
ATOM 757 C CA . SER A 1 94 ? 0.712 -1.493 3.134 1.00 83.19 94 SER A CA 1
ATOM 758 C C . SER A 1 94 ? -0.278 -1.762 4.271 1.00 83.19 94 SER A C 1
ATOM 760 O O . SER A 1 94 ? -1.487 -1.578 4.091 1.00 83.19 94 SER A O 1
ATOM 762 N N . PRO A 1 95 ? 0.206 -2.093 5.485 1.00 78.88 95 PRO A N 1
ATOM 763 C CA . PRO A 1 95 ? -0.613 -2.002 6.687 1.00 78.88 95 PRO A CA 1
ATOM 764 C C . PRO A 1 95 ? -1.374 -0.674 6.741 1.00 78.88 95 PRO A C 1
ATOM 766 O O . PRO A 1 95 ? -0.820 0.383 6.425 1.00 78.88 95 PRO A O 1
ATOM 769 N N . LEU A 1 96 ? -2.657 -0.749 7.096 1.00 76.31 96 LEU A N 1
ATOM 770 C CA . LEU A 1 96 ? -3.537 0.411 7.191 1.00 76.31 96 LEU A CA 1
ATOM 771 C C . LEU A 1 96 ? -3.361 1.081 8.560 1.00 76.31 96 LEU A C 1
ATOM 773 O O . LEU A 1 96 ? -3.517 0.431 9.598 1.00 76.31 96 LEU A O 1
ATOM 777 N N . TYR A 1 97 ? -3.086 2.383 8.570 1.00 72.31 97 TYR A N 1
ATOM 778 C CA . TYR A 1 97 ? -2.904 3.162 9.798 1.00 72.31 97 TYR A CA 1
ATOM 779 C C . TYR A 1 97 ? -4.186 3.927 10.111 1.00 72.31 97 TYR A C 1
ATOM 781 O O . TYR A 1 97 ? -4.624 4.734 9.300 1.00 72.31 97 TYR A O 1
ATOM 789 N N . GLY A 1 98 ? -4.808 3.637 11.261 1.00 63.56 98 GLY A N 1
ATOM 790 C CA . GLY A 1 98 ? -6.172 4.061 11.629 1.00 63.56 98 GLY A CA 1
ATOM 791 C C . GLY A 1 98 ? -6.359 5.534 12.009 1.00 63.56 98 GLY A C 1
ATOM 792 O O . GLY A 1 98 ? -7.420 5.899 12.502 1.00 63.56 98 GLY A O 1
ATOM 793 N N . ASP A 1 99 ? -5.354 6.367 11.781 1.00 62.38 99 ASP A N 1
ATOM 794 C CA . ASP A 1 99 ? -5.393 7.800 12.025 1.00 62.38 99 ASP A CA 1
ATOM 795 C C . ASP A 1 99 ? -4.683 8.489 10.855 1.00 62.38 99 ASP A C 1
ATOM 797 O O . ASP A 1 99 ? -3.485 8.284 10.635 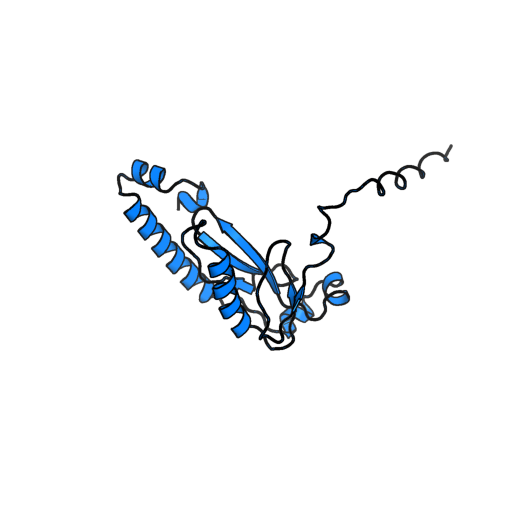1.00 62.38 99 ASP A O 1
ATOM 801 N N . ALA A 1 100 ? -5.432 9.295 10.096 1.00 52.47 100 ALA A N 1
ATOM 802 C CA . ALA A 1 100 ? -4.918 10.057 8.964 1.00 52.47 100 ALA A CA 1
ATOM 803 C C . ALA A 1 100 ? -3.786 11.021 9.368 1.00 52.47 100 ALA A C 1
ATOM 805 O O . ALA A 1 100 ? -2.995 11.406 8.514 1.00 52.47 100 ALA A O 1
ATOM 806 N N . THR A 1 101 ? -3.682 11.401 10.641 1.00 51.16 101 THR A N 1
ATOM 807 C CA . THR A 1 101 ? -2.636 12.288 11.163 1.00 51.16 101 THR A CA 1
ATOM 808 C C . THR A 1 101 ? -1.393 11.579 11.698 1.00 51.16 101 THR A C 1
ATOM 810 O O . THR A 1 101 ? -0.386 12.248 11.921 1.00 51.16 101 THR A O 1
ATOM 813 N N . SER A 1 102 ? -1.401 10.250 11.842 1.00 54.06 102 SER A N 1
ATOM 814 C CA . SER A 1 102 ? -0.233 9.522 12.357 1.00 54.06 102 SER A CA 1
ATOM 815 C C . SER A 1 102 ? 0.904 9.459 11.323 1.00 54.06 102 SER A C 1
ATOM 817 O O . SER A 1 102 ? 0.705 9.040 10.184 1.00 54.06 102 SER A O 1
ATOM 819 N N . ASP A 1 103 ? 2.075 9.964 11.730 1.00 60.06 103 ASP A N 1
ATOM 820 C CA . ASP A 1 103 ? 3.319 10.183 10.980 1.00 60.06 103 ASP A CA 1
ATOM 821 C C . ASP A 1 103 ? 3.390 9.578 9.570 1.00 60.06 103 ASP A C 1
ATOM 823 O O . ASP A 1 103 ? 3.691 8.395 9.387 1.00 60.06 103 ASP A O 1
ATOM 827 N N . ARG A 1 104 ? 3.257 10.433 8.543 1.00 65.81 104 ARG A N 1
ATOM 828 C CA . ARG A 1 104 ? 3.571 10.074 7.143 1.00 65.81 104 ARG A CA 1
ATOM 829 C C . ARG A 1 104 ? 4.941 9.404 7.030 1.00 65.81 104 ARG A C 1
ATOM 831 O O . ARG A 1 104 ? 5.107 8.481 6.245 1.00 65.81 104 ARG A O 1
ATOM 838 N N . SER A 1 105 ? 5.900 9.834 7.847 1.00 65.81 105 SER A N 1
ATOM 839 C CA . SER A 1 105 ? 7.235 9.245 7.941 1.00 65.81 105 SER A CA 1
ATOM 840 C C . SER A 1 105 ? 7.207 7.782 8.394 1.00 65.81 105 SER A C 1
ATOM 842 O O . SER A 1 105 ? 7.920 6.965 7.819 1.00 65.81 105 SER A O 1
ATOM 844 N N . LEU A 1 106 ? 6.362 7.430 9.370 1.00 69.25 106 LEU A N 1
ATOM 845 C CA . LEU A 1 106 ? 6.214 6.055 9.848 1.00 69.25 106 LEU A CA 1
ATOM 846 C C . LEU A 1 106 ? 5.562 5.180 8.779 1.00 69.25 106 LEU A C 1
ATOM 848 O O . LEU A 1 106 ? 6.098 4.124 8.471 1.00 69.25 106 LEU A O 1
ATOM 852 N N . LEU A 1 107 ? 4.458 5.642 8.183 1.00 71.94 107 LEU A N 1
ATOM 853 C CA . LEU A 1 107 ? 3.774 4.936 7.096 1.00 71.94 107 LEU A CA 1
ATOM 854 C C . LEU A 1 107 ? 4.697 4.719 5.890 1.00 71.94 107 LEU A C 1
ATOM 856 O O . LEU A 1 107 ? 4.716 3.636 5.306 1.00 71.94 107 LEU A O 1
ATOM 860 N N . ASN A 1 108 ? 5.498 5.726 5.542 1.00 71.81 108 ASN A N 1
ATOM 861 C CA . ASN A 1 108 ? 6.500 5.603 4.493 1.00 71.81 108 ASN A CA 1
ATOM 862 C C . ASN A 1 108 ? 7.556 4.558 4.876 1.00 71.81 108 ASN A C 1
ATOM 864 O O . ASN A 1 108 ? 7.865 3.693 4.066 1.00 71.81 108 ASN A O 1
ATOM 868 N N . MET A 1 109 ? 8.073 4.588 6.106 1.00 70.19 109 MET A N 1
ATOM 869 C CA . MET A 1 109 ? 9.135 3.685 6.554 1.00 70.19 109 MET A CA 1
ATOM 870 C C . MET A 1 109 ? 8.670 2.225 6.652 1.00 70.19 109 MET A C 1
ATOM 872 O O . MET A 1 109 ? 9.305 1.333 6.093 1.00 70.19 109 MET A O 1
ATOM 876 N N . THR A 1 110 ? 7.546 1.964 7.318 1.00 72.62 110 THR A N 1
ATOM 877 C CA . THR A 1 110 ? 7.011 0.605 7.499 1.00 72.62 110 THR A CA 1
ATOM 878 C C . THR A 1 110 ? 6.402 0.061 6.211 1.00 72.62 110 THR A C 1
ATOM 880 O O . THR A 1 110 ? 6.647 -1.087 5.845 1.00 72.62 110 THR A O 1
ATOM 883 N N . GLY A 1 111 ? 5.655 0.895 5.481 1.00 75.06 111 GLY A N 1
ATOM 884 C CA . GLY A 1 111 ? 5.051 0.535 4.206 1.00 75.06 111 GLY A CA 1
ATOM 885 C C . GLY A 1 111 ? 6.092 0.273 3.123 1.00 75.06 111 GLY A C 1
ATOM 886 O O . GLY A 1 111 ? 5.882 -0.603 2.286 1.00 75.06 111 GLY A O 1
ATOM 887 N N . ALA A 1 112 ? 7.230 0.969 3.140 1.00 73.44 112 ALA A N 1
ATOM 888 C CA . ALA A 1 112 ? 8.332 0.662 2.238 1.00 73.44 112 ALA A CA 1
ATOM 889 C C . ALA A 1 112 ? 9.086 -0.601 2.637 1.00 73.44 112 ALA A C 1
ATOM 891 O O . ALA A 1 112 ? 9.411 -1.379 1.748 1.00 73.44 112 ALA A O 1
ATOM 892 N N . ALA A 1 113 ? 9.319 -0.847 3.929 1.00 75.94 113 ALA A N 1
ATOM 893 C CA . ALA A 1 113 ? 10.007 -2.057 4.379 1.00 75.94 113 ALA A CA 1
ATOM 894 C C . ALA A 1 113 ? 9.314 -3.333 3.860 1.00 75.94 113 ALA A C 1
ATOM 896 O O . ALA A 1 113 ? 9.952 -4.156 3.205 1.00 75.94 113 ALA A O 1
ATOM 897 N N . SER A 1 114 ? 7.990 -3.441 4.027 1.00 76.75 114 SER A N 1
ATOM 898 C CA . SER A 1 114 ? 7.217 -4.579 3.501 1.00 76.75 114 SER A CA 1
ATOM 899 C C . SER A 1 114 ? 7.218 -4.654 1.971 1.00 76.75 114 SER A C 1
ATOM 901 O O . SER A 1 114 ? 7.197 -5.738 1.393 1.00 76.75 114 SER A O 1
ATOM 903 N N . LEU A 1 115 ? 7.282 -3.514 1.280 1.00 78.69 115 LEU A N 1
ATOM 904 C CA . LEU A 1 115 ? 7.407 -3.500 -0.176 1.00 78.69 115 LEU A CA 1
ATOM 905 C C . LEU A 1 115 ? 8.794 -3.970 -0.647 1.00 78.69 115 LEU A C 1
ATOM 907 O O . LEU A 1 115 ? 8.914 -4.609 -1.693 1.00 78.69 115 LEU A O 1
ATOM 911 N N . MET A 1 116 ? 9.845 -3.649 0.104 1.00 75.25 116 MET A N 1
ATOM 912 C CA . MET A 1 116 ? 11.221 -4.021 -0.222 1.00 75.25 116 MET A CA 1
ATOM 913 C C . MET A 1 116 ? 11.435 -5.533 -0.128 1.00 75.25 116 MET A C 1
ATOM 915 O O . MET A 1 116 ? 12.160 -6.073 -0.957 1.00 75.25 116 MET A O 1
ATOM 919 N N . GLU A 1 117 ? 10.749 -6.224 0.786 1.00 77.19 117 GLU A N 1
ATOM 920 C CA . GLU A 1 117 ? 10.739 -7.696 0.853 1.00 77.19 117 GLU A CA 1
ATOM 921 C C . GLU A 1 117 ? 10.156 -8.342 -0.417 1.00 77.19 117 GLU A C 1
ATOM 923 O O . GLU A 1 117 ? 10.601 -9.407 -0.848 1.00 77.19 117 GLU A O 1
ATOM 928 N N . LEU A 1 118 ? 9.190 -7.681 -1.063 1.00 75.62 118 LEU A N 1
ATOM 929 C CA . LEU A 1 118 ? 8.541 -8.165 -2.289 1.00 75.62 118 LEU A CA 1
ATOM 930 C C . LEU A 1 118 ? 9.343 -7.854 -3.563 1.00 75.62 118 LEU A C 1
ATOM 932 O O . LEU A 1 118 ? 9.151 -8.482 -4.616 1.00 75.62 118 LEU A O 1
ATOM 936 N N . LEU A 1 119 ? 10.236 -6.865 -3.502 1.00 75.62 119 LEU A N 1
ATOM 937 C CA . LEU A 1 119 ? 11.022 -6.406 -4.638 1.00 75.62 119 LEU A CA 1
ATOM 938 C C . LEU A 1 119 ? 12.379 -7.102 -4.691 1.00 75.62 119 LEU A C 1
ATOM 940 O O . LEU A 1 119 ? 13.182 -7.056 -3.769 1.00 75.62 119 LEU A O 1
ATOM 944 N N . LYS A 1 120 ? 12.702 -7.678 -5.854 1.00 70.62 120 LYS A N 1
ATOM 945 C CA . LYS A 1 120 ? 14.061 -8.182 -6.088 1.00 70.62 120 LYS A CA 1
ATOM 946 C C . LYS A 1 120 ? 15.062 -7.009 -6.135 1.00 70.62 120 LYS A C 1
ATOM 948 O O . LYS A 1 120 ? 14.707 -5.946 -6.662 1.00 70.62 120 LYS A O 1
ATOM 953 N N . PRO A 1 121 ? 16.317 -7.209 -5.703 1.00 66.31 121 PRO A N 1
ATOM 954 C CA . PRO A 1 121 ? 17.408 -6.272 -5.958 1.00 66.31 121 PRO A CA 1
ATOM 955 C C . PRO A 1 121 ? 17.463 -5.870 -7.446 1.00 66.31 121 PRO A C 1
ATOM 957 O O . PRO A 1 121 ? 17.243 -6.712 -8.319 1.00 66.31 121 PRO A O 1
ATOM 960 N N . SER A 1 122 ? 17.752 -4.598 -7.749 1.00 6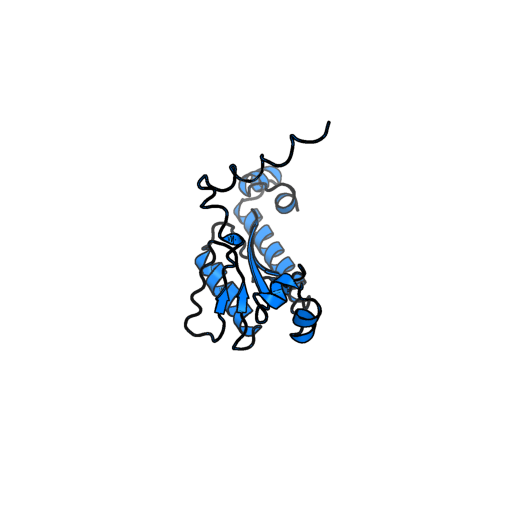2.16 122 SER A N 1
ATOM 961 C CA . SER A 1 122 ? 17.859 -4.017 -9.106 1.00 62.16 122 SER A CA 1
ATOM 962 C C . SER A 1 122 ? 16.545 -3.629 -9.818 1.00 62.16 122 SER A C 1
ATOM 964 O O . SER A 1 122 ? 16.547 -3.347 -11.019 1.00 62.16 122 SER A O 1
ATOM 966 N N . ASN A 1 123 ? 15.403 -3.578 -9.121 1.00 77.69 123 ASN A N 1
ATOM 967 C CA . ASN A 1 123 ? 14.168 -3.011 -9.691 1.00 77.69 123 ASN A CA 1
ATOM 968 C C . ASN A 1 123 ? 14.061 -1.497 -9.438 1.00 77.69 123 ASN A C 1
ATOM 970 O O . ASN A 1 123 ? 14.674 -0.958 -8.517 1.00 77.69 123 ASN A O 1
ATOM 974 N N . HIS A 1 124 ? 13.254 -0.810 -10.247 1.00 80.06 124 HIS A N 1
ATOM 975 C CA . HIS A 1 124 ? 12.891 0.583 -10.006 1.00 80.06 124 HIS A CA 1
ATOM 976 C C . HIS A 1 124 ? 11.460 0.694 -9.483 1.00 80.06 124 HIS A C 1
ATOM 978 O O . HIS A 1 124 ? 10.542 0.009 -9.949 1.00 80.06 124 HIS A O 1
ATOM 984 N N . ILE A 1 125 ? 11.293 1.589 -8.521 1.00 83.19 125 ILE A N 1
ATOM 985 C CA . ILE A 1 125 ? 10.013 2.049 -8.007 1.00 83.19 125 ILE A CA 1
ATOM 986 C C . ILE A 1 125 ? 9.773 3.427 -8.606 1.00 83.19 125 ILE A C 1
ATOM 988 O O . ILE A 1 125 ? 10.687 4.242 -8.672 1.00 83.19 125 ILE A O 1
ATOM 992 N N . MET A 1 126 ? 8.550 3.704 -9.029 1.00 82.56 126 MET A N 1
ATOM 993 C CA . MET A 1 126 ? 8.143 5.035 -9.456 1.00 82.56 126 MET A CA 1
ATOM 994 C C . MET A 1 126 ? 7.234 5.660 -8.395 1.00 82.56 126 MET A C 1
ATOM 996 O O . MET A 1 126 ? 6.456 4.940 -7.789 1.00 82.56 126 MET A O 1
ATOM 1000 N N . SER A 1 127 ? 7.314 6.965 -8.144 1.00 83.06 127 SER A N 1
ATOM 1001 C CA . SER A 1 127 ? 6.374 7.642 -7.235 1.00 83.06 127 SER A CA 1
ATOM 1002 C C . SER A 1 127 ? 6.144 9.105 -7.617 1.00 83.06 127 SER A C 1
ATOM 1004 O O . SER A 1 127 ? 6.842 9.660 -8.475 1.00 83.06 127 SER A O 1
ATOM 1006 N N . ASP A 1 128 ? 5.121 9.704 -7.012 1.00 70.25 128 ASP A N 1
ATOM 1007 C CA . ASP A 1 128 ? 4.696 11.080 -7.225 1.00 70.25 128 ASP A CA 1
ATOM 1008 C C . ASP A 1 128 ? 5.589 12.108 -6.501 1.00 70.25 128 ASP A C 1
ATOM 1010 O O . ASP A 1 128 ? 6.551 11.778 -5.801 1.00 70.25 128 ASP A O 1
ATOM 1014 N N . ARG A 1 129 ? 5.324 13.400 -6.734 1.00 59.16 129 ARG A N 1
ATOM 1015 C CA . ARG A 1 129 ? 6.105 14.467 -6.103 1.00 59.16 129 ARG A CA 1
ATOM 1016 C C . ARG A 1 129 ? 5.719 14.626 -4.634 1.00 59.16 129 ARG A C 1
ATOM 1018 O O . ARG A 1 129 ? 4.676 15.187 -4.334 1.00 59.16 129 ARG A O 1
ATOM 1025 N N . GLY A 1 130 ? 6.655 14.287 -3.751 1.00 60.00 130 GLY A N 1
ATOM 1026 C CA . GLY A 1 130 ? 6.519 14.450 -2.299 1.00 60.00 130 GLY A CA 1
ATOM 1027 C C . GLY A 1 130 ? 6.857 13.180 -1.527 1.00 60.00 130 GLY A C 1
ATOM 1028 O O . GLY A 1 130 ? 7.077 13.238 -0.319 1.00 60.00 130 GLY A O 1
ATOM 1029 N N . PHE A 1 131 ? 6.958 12.048 -2.225 1.00 66.25 131 PHE A N 1
ATOM 1030 C CA . PHE A 1 131 ? 7.377 10.794 -1.631 1.00 66.25 131 PHE A CA 1
ATOM 1031 C C . PHE A 1 131 ? 8.903 10.676 -1.588 1.00 66.25 131 PHE A C 1
ATOM 1033 O O . PHE A 1 131 ? 9.569 10.529 -2.620 1.00 66.25 131 PHE A O 1
ATOM 1040 N N . THR A 1 132 ? 9.441 10.726 -0.372 1.00 63.69 132 THR A N 1
ATOM 1041 C CA . THR A 1 132 ? 10.855 10.493 -0.081 1.00 63.69 132 THR A CA 1
ATOM 1042 C C . THR A 1 132 ? 10.960 9.229 0.758 1.00 63.69 132 THR A C 1
ATOM 1044 O O . THR A 1 132 ? 10.473 9.190 1.887 1.00 63.69 132 THR A O 1
ATOM 1047 N N . LEU A 1 133 ? 11.595 8.202 0.201 1.00 67.75 133 LEU A N 1
ATOM 1048 C CA . LEU A 1 133 ? 12.034 7.033 0.951 1.00 67.75 133 LEU A CA 1
ATOM 1049 C C . LEU A 1 133 ? 13.545 7.035 1.021 1.00 67.75 133 LEU A C 1
ATOM 1051 O O . LEU A 1 133 ? 14.212 7.174 -0.007 1.00 67.75 133 LEU A O 1
ATOM 1055 N N . ASP A 1 134 ? 14.066 6.829 2.223 1.00 63.50 134 ASP A N 1
ATOM 1056 C CA . ASP A 1 134 ? 15.484 6.584 2.393 1.00 63.50 134 ASP A CA 1
ATOM 1057 C C . ASP A 1 134 ? 15.807 5.135 1.998 1.00 63.50 134 ASP A C 1
ATOM 1059 O O . ASP A 1 134 ? 15.626 4.192 2.765 1.00 63.50 134 ASP A O 1
ATOM 1063 N N . LEU A 1 135 ? 16.214 4.953 0.741 1.00 65.56 135 LEU A N 1
ATOM 1064 C CA . LEU A 1 135 ? 16.512 3.650 0.139 1.00 65.56 135 LEU A CA 1
ATOM 1065 C C . LEU A 1 135 ? 18.014 3.321 0.150 1.00 65.56 135 LEU A C 1
ATOM 1067 O O . LEU A 1 135 ? 18.430 2.419 -0.581 1.00 65.56 135 LEU A O 1
ATOM 1071 N N . GLN A 1 136 ? 18.816 4.023 0.964 1.00 53.31 136 GLN A N 1
ATOM 1072 C CA . GLN A 1 136 ? 20.291 4.003 0.964 1.00 53.31 136 GLN A CA 1
ATOM 1073 C C . GLN A 1 136 ? 20.939 2.606 0.974 1.00 53.31 136 GLN A C 1
ATOM 1075 O O . GLN A 1 136 ? 22.033 2.444 0.442 1.00 53.31 136 GLN A O 1
ATOM 1080 N N . HIS A 1 137 ? 20.259 1.587 1.505 1.00 52.84 137 HIS A N 1
ATOM 1081 C CA . HIS A 1 137 ? 20.785 0.220 1.630 1.00 52.84 137 HIS A CA 1
ATOM 1082 C C . HIS A 1 137 ? 20.144 -0.793 0.674 1.00 52.84 137 HIS A C 1
ATOM 1084 O O . HIS A 1 137 ? 20.398 -1.992 0.765 1.00 52.84 137 HIS A O 1
ATOM 1090 N N . SER A 1 138 ? 19.307 -0.334 -0.254 1.00 61.34 138 SER A N 1
ATOM 1091 C CA . SER A 1 138 ? 18.630 -1.206 -1.206 1.00 61.34 138 SER A CA 1
ATOM 1092 C C . SER A 1 138 ? 19.144 -0.993 -2.618 1.00 61.34 138 SER A C 1
ATOM 1094 O O . SER A 1 138 ? 19.303 0.131 -3.081 1.00 61.34 138 SER A O 1
ATOM 1096 N N . HIS A 1 139 ? 19.331 -2.081 -3.366 1.00 68.75 139 HIS A N 1
ATOM 1097 C CA . HIS A 1 139 ? 19.593 -2.023 -4.810 1.00 68.75 139 HIS A CA 1
ATOM 1098 C C . HIS A 1 139 ? 18.349 -1.580 -5.615 1.00 68.75 139 HIS A C 1
ATOM 1100 O O . HIS A 1 139 ? 18.184 -1.980 -6.766 1.00 68.75 139 HIS A O 1
ATOM 1106 N N . ILE A 1 140 ? 17.432 -0.826 -5.009 1.00 74.81 140 ILE A N 1
ATOM 1107 C CA . ILE A 1 140 ? 16.171 -0.371 -5.585 1.00 74.81 140 ILE A CA 1
ATOM 1108 C C . ILE A 1 140 ? 16.284 1.136 -5.802 1.00 74.81 140 ILE A C 1
ATOM 1110 O O . ILE A 1 140 ? 16.684 1.867 -4.902 1.00 74.81 140 ILE A O 1
ATOM 1114 N N . SER A 1 141 ? 15.933 1.616 -6.995 1.00 77.00 141 SER A N 1
ATOM 1115 C CA . SER A 1 141 ? 15.965 3.060 -7.287 1.00 77.00 141 SER A CA 1
ATOM 1116 C C . SER A 1 141 ? 14.558 3.635 -7.331 1.0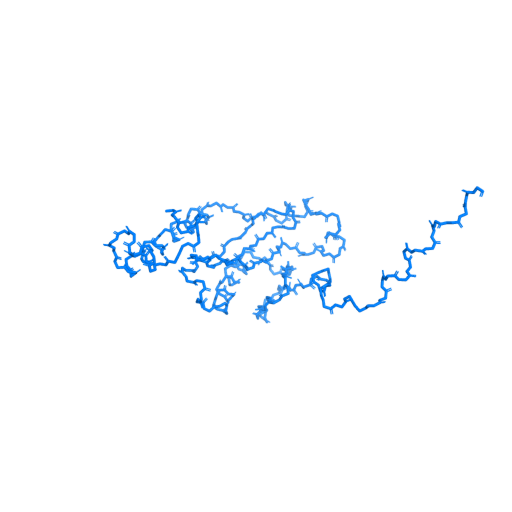0 77.00 141 SER A C 1
ATOM 1118 O O . SER A 1 141 ? 13.696 3.097 -8.030 1.00 77.00 141 SER A O 1
ATOM 1120 N N . LEU A 1 142 ? 14.349 4.745 -6.626 1.00 78.62 142 LEU A N 1
ATOM 1121 C CA . LEU A 1 142 ? 13.131 5.542 -6.709 1.00 78.62 142 LEU A CA 1
ATOM 1122 C C . LEU A 1 142 ? 13.237 6.530 -7.878 1.00 78.62 142 LEU A C 1
ATOM 1124 O O . LEU A 1 142 ? 14.208 7.276 -7.986 1.00 78.62 142 LEU A O 1
ATOM 1128 N N . ILE A 1 143 ? 12.244 6.519 -8.764 1.00 79.38 143 ILE A N 1
ATOM 1129 C CA . ILE A 1 143 ? 12.163 7.367 -9.953 1.00 79.38 143 ILE A CA 1
ATOM 1130 C C . ILE A 1 143 ? 10.961 8.299 -9.826 1.00 79.38 143 ILE A C 1
ATOM 1132 O O . ILE A 1 143 ? 9.817 7.852 -9.744 1.00 79.38 143 ILE A O 1
ATOM 1136 N N . HIS A 1 144 ? 11.210 9.602 -9.932 1.00 78.75 144 HIS A N 1
ATOM 1137 C CA . HIS A 1 144 ? 10.165 10.619 -10.050 1.00 78.75 144 HIS A CA 1
ATOM 1138 C C . HIS A 1 144 ? 10.072 11.085 -11.512 1.00 78.75 144 HIS A C 1
ATOM 1140 O O . HIS A 1 144 ? 10.907 11.881 -11.957 1.00 78.75 144 HIS A O 1
ATOM 1146 N N . PRO A 1 145 ? 9.101 10.597 -12.307 1.00 68.75 145 PRO A N 1
ATOM 1147 C CA . PRO A 1 145 ? 9.047 10.878 -13.736 1.00 68.75 145 PRO A CA 1
ATOM 1148 C C . PRO A 1 145 ? 8.845 12.380 -14.005 1.00 68.75 145 PRO A C 1
ATOM 1150 O O . PRO A 1 145 ? 8.049 13.039 -13.330 1.00 68.75 145 PRO A O 1
ATOM 1153 N N . PRO A 1 146 ? 9.484 12.939 -15.050 1.00 64.25 146 PRO A N 1
ATOM 1154 C CA . PRO A 1 146 ? 9.408 14.356 -15.392 1.00 64.25 146 PRO A CA 1
ATOM 1155 C C . PRO A 1 146 ? 7.999 14.804 -15.797 1.00 64.25 146 PRO A C 1
ATOM 1157 O O . PRO A 1 146 ? 7.675 15.988 -15.710 1.00 64.25 146 PRO A O 1
ATOM 1160 N N . PHE A 1 147 ? 7.120 13.871 -16.174 1.00 60.81 147 PHE A N 1
ATOM 1161 C CA . PHE A 1 147 ? 5.707 14.163 -16.414 1.00 60.81 147 PHE A CA 1
ATOM 1162 C C . PHE A 1 147 ? 4.988 14.639 -15.138 1.00 60.81 147 PHE A C 1
ATOM 1164 O O . PHE A 1 147 ? 4.228 15.606 -15.187 1.00 60.81 147 PHE A O 1
ATOM 1171 N N . LEU A 1 148 ? 5.318 14.063 -13.975 1.00 51.22 148 LEU A N 1
ATOM 1172 C CA . LEU A 1 148 ? 4.812 14.513 -12.673 1.00 51.22 148 LEU A CA 1
ATOM 1173 C C . LEU A 1 148 ? 5.495 15.811 -12.208 1.00 51.22 148 LEU A C 1
ATOM 1175 O O . LEU A 1 148 ? 4.934 16.549 -11.398 1.00 51.22 148 LEU A O 1
ATOM 1179 N N . GLN A 1 149 ? 6.650 16.171 -12.785 1.00 53.56 149 GLN A N 1
ATOM 1180 C CA . GLN A 1 149 ? 7.391 17.413 -12.509 1.00 53.56 149 GLN A CA 1
ATOM 1181 C C . GLN A 1 149 ? 6.752 18.675 -13.140 1.00 53.56 149 GLN A C 1
ATOM 1183 O O . GLN A 1 149 ? 7.100 19.804 -12.776 1.00 53.56 149 GLN A O 1
ATOM 1188 N N . ARG A 1 150 ? 5.691 18.550 -13.952 1.00 42.44 150 ARG A N 1
ATOM 1189 C CA . ARG A 1 150 ? 5.146 19.651 -14.775 1.00 42.44 150 ARG A CA 1
ATOM 1190 C C . ARG A 1 150 ? 3.880 20.373 -14.263 1.00 42.44 150 ARG A C 1
ATOM 1192 O O . ARG A 1 150 ? 3.039 20.757 -15.060 1.00 42.44 150 ARG A O 1
ATOM 1199 N N . LYS A 1 151 ? 3.750 20.647 -12.961 1.00 43.66 151 LYS A N 1
ATOM 1200 C CA . LYS A 1 151 ? 2.865 21.714 -12.430 1.00 43.66 151 LYS A CA 1
ATOM 1201 C C . LYS A 1 151 ? 3.601 22.953 -11.903 1.00 43.66 151 LYS A C 1
ATOM 1203 O O . LYS A 1 151 ? 2.962 23.958 -11.637 1.00 43.66 151 LYS A O 1
ATOM 1208 N N . ALA A 1 152 ? 4.934 22.937 -11.849 1.00 44.94 152 ALA A N 1
ATOM 1209 C CA . ALA A 1 152 ? 5.734 24.047 -11.319 1.00 44.94 152 ALA A CA 1
ATOM 1210 C C . ALA A 1 152 ? 6.626 24.717 -12.381 1.00 44.94 152 ALA A C 1
ATOM 1212 O O . ALA A 1 152 ? 7.759 25.059 -12.085 1.00 44.94 152 ALA A O 1
ATOM 1213 N N . ARG A 1 153 ? 6.156 24.853 -13.633 1.00 33.94 153 ARG A N 1
ATOM 1214 C CA . ARG A 1 153 ? 6.655 25.853 -14.606 1.00 33.94 153 ARG A CA 1
ATOM 1215 C C . ARG A 1 153 ? 5.810 25.856 -15.888 1.00 33.94 153 ARG A C 1
ATOM 1217 O O . ARG A 1 153 ? 6.293 25.535 -16.970 1.00 33.94 153 ARG A O 1
ATOM 1224 N N . LEU A 1 154 ? 4.552 26.286 -15.810 1.00 39.78 154 LEU A N 1
ATOM 1225 C CA . LEU A 1 154 ? 3.940 26.966 -16.962 1.00 39.78 154 LEU A CA 1
ATOM 1226 C C . LEU A 1 154 ? 4.406 28.430 -16.944 1.00 39.78 154 LEU A C 1
ATOM 1228 O O . LEU A 1 154 ? 3.622 29.359 -16.817 1.00 39.78 154 LEU A O 1
ATOM 1232 N N . SER A 1 155 ? 5.723 28.633 -17.035 1.00 36.72 155 SER A N 1
ATOM 1233 C CA . SER A 1 155 ? 6.290 29.945 -17.335 1.00 36.72 155 SER A CA 1
ATOM 1234 C C . SER A 1 155 ? 6.193 30.140 -18.848 1.00 36.72 155 SER A C 1
ATOM 1236 O O . SER A 1 155 ? 6.948 29.543 -19.613 1.00 36.72 155 SER A O 1
ATOM 1238 N N . ALA A 1 156 ? 5.174 30.898 -19.251 1.00 39.03 156 ALA A N 1
ATOM 1239 C CA . ALA A 1 156 ? 5.110 31.837 -20.377 1.00 39.03 156 ALA A CA 1
ATOM 1240 C C . ALA A 1 156 ? 5.530 31.439 -21.817 1.00 39.03 156 ALA A C 1
ATOM 1242 O O . ALA A 1 156 ? 5.304 32.237 -22.719 1.00 39.03 156 ALA A O 1
ATOM 1243 N N . LYS A 1 157 ? 6.079 30.252 -22.120 1.00 35.94 157 LYS A N 1
ATOM 1244 C CA . LYS A 1 157 ? 6.622 29.955 -23.472 1.00 35.94 157 LYS A CA 1
ATOM 1245 C C . LYS A 1 157 ? 5.826 28.986 -24.356 1.00 35.94 157 LYS A C 1
ATOM 1247 O O . LYS A 1 157 ? 6.243 28.742 -25.482 1.00 35.94 157 LYS A O 1
ATOM 1252 N N . LYS A 1 158 ? 4.663 28.473 -23.927 1.00 34.75 158 LYS A N 1
ATOM 1253 C CA . LYS A 1 158 ? 3.836 27.552 -24.750 1.00 34.75 158 LYS A CA 1
ATOM 1254 C C . LYS A 1 158 ? 2.488 28.118 -25.230 1.00 34.75 158 LYS A C 1
ATOM 1256 O O . LYS A 1 158 ? 1.633 27.346 -25.645 1.00 34.75 158 LYS A O 1
ATOM 1261 N N . VAL A 1 159 ? 2.304 29.443 -25.212 1.00 39.44 159 VAL A N 1
ATOM 1262 C CA . VAL A 1 159 ? 1.105 30.106 -25.785 1.00 39.44 159 VAL A CA 1
ATOM 1263 C C . VAL A 1 159 ? 1.389 30.782 -27.140 1.00 39.44 159 VAL A C 1
ATOM 1265 O O . VAL A 1 159 ? 0.468 30.981 -27.922 1.00 39.44 159 VAL A O 1
ATOM 1268 N N . MET A 1 160 ? 2.653 31.026 -27.506 1.00 36.62 160 MET A N 1
ATOM 1269 C CA . MET A 1 160 ? 2.999 31.788 -28.724 1.00 36.62 160 MET A CA 1
ATOM 1270 C C . MET A 1 160 ? 3.271 30.952 -29.989 1.00 36.62 160 MET A C 1
ATOM 1272 O O . MET A 1 160 ? 3.658 31.517 -31.002 1.00 36.62 160 MET A O 1
ATOM 1276 N N . TYR A 1 161 ? 3.070 29.627 -29.973 1.00 31.31 161 TYR A N 1
ATOM 1277 C CA . TYR A 1 161 ? 3.312 28.779 -31.162 1.00 31.31 161 TYR A CA 1
ATOM 1278 C C . TYR A 1 161 ? 2.096 27.952 -31.622 1.00 31.31 161 TYR A C 1
ATOM 1280 O O . TYR A 1 161 ? 2.208 27.137 -32.531 1.00 31.31 161 TYR A O 1
ATOM 1288 N N . GLY A 1 162 ? 0.922 28.166 -31.012 1.00 32.19 162 GLY A N 1
ATOM 1289 C CA . GLY A 1 162 ? -0.330 27.469 -31.353 1.00 32.19 162 GLY A CA 1
ATOM 1290 C C . GLY A 1 162 ? -1.347 28.291 -32.156 1.00 32.19 162 GLY A C 1
ATOM 1291 O O . GLY A 1 162 ? -2.406 27.769 -32.489 1.00 32.19 162 GLY A O 1
ATOM 1292 N N . LYS A 1 163 ? -1.059 29.563 -32.472 1.00 32.28 163 LYS A N 1
ATOM 1293 C CA . LYS A 1 163 ? -1.959 30.474 -33.208 1.00 32.28 163 LYS A CA 1
ATOM 1294 C C . LYS A 1 163 ? -1.282 31.122 -34.433 1.00 32.28 163 LYS A C 1
ATOM 1296 O O . LYS A 1 163 ? -1.303 32.334 -34.552 1.00 32.28 163 LYS A O 1
ATOM 1301 N N . SER A 1 164 ? -0.712 30.334 -35.351 1.00 35.03 164 SER A N 1
ATOM 1302 C CA . SER A 1 164 ? -0.318 30.838 -36.693 1.00 35.03 164 SER A CA 1
ATOM 1303 C C . SER A 1 164 ? -0.518 29.816 -37.823 1.00 35.03 164 SER A C 1
ATOM 1305 O O . SER A 1 164 ? 0.248 29.775 -38.778 1.00 35.03 164 SER A O 1
ATOM 1307 N N . LYS A 1 165 ? -1.552 28.969 -37.735 1.00 34.19 165 LYS A N 1
ATOM 1308 C CA . LYS A 1 165 ? -2.020 28.131 -38.861 1.00 34.19 165 LYS A CA 1
ATOM 1309 C C . LYS A 1 165 ? -3.549 28.129 -38.957 1.00 34.19 165 LYS A C 1
ATOM 1311 O O . LYS A 1 165 ? -4.189 27.089 -38.915 1.00 34.19 165 LYS A O 1
ATOM 1316 N N . LYS A 1 166 ? -4.135 29.321 -39.043 1.00 37.78 166 LYS A N 1
ATOM 1317 C CA . LYS A 1 166 ? -5.468 29.573 -39.612 1.00 37.78 166 LYS A CA 1
ATOM 1318 C C . LYS A 1 166 ? -5.467 31.016 -40.096 1.00 37.78 166 LYS A C 1
ATOM 1320 O O . LYS A 1 166 ? -5.647 31.896 -39.270 1.00 37.78 166 LYS A O 1
ATOM 1325 N N . LEU A 1 167 ? -5.149 31.222 -41.371 1.00 41.78 167 LEU A N 1
ATOM 1326 C CA . LEU A 1 167 ? -5.491 32.382 -42.212 1.00 41.78 167 LEU A CA 1
ATOM 1327 C C . LEU A 1 167 ? -4.652 32.273 -43.490 1.00 41.78 167 LEU A C 1
ATOM 1329 O O . LEU A 1 167 ? -3.665 32.976 -43.607 1.00 41.78 167 LEU A O 1
ATOM 1333 N N . GLN A 1 168 ? -4.993 31.321 -44.363 1.00 35.78 168 GLN A N 1
ATOM 1334 C CA . GLN A 1 168 ? -4.847 31.370 -45.829 1.00 35.78 168 GLN A CA 1
ATOM 1335 C C . GLN A 1 168 ? -5.640 30.171 -46.372 1.00 35.78 168 GLN A C 1
ATOM 1337 O O . GLN A 1 168 ? -5.160 29.043 -46.345 1.00 35.78 168 GLN A O 1
ATOM 1342 N N . THR A 1 169 ? -6.907 30.391 -46.715 1.00 33.94 169 THR A N 1
ATOM 1343 C CA . THR A 1 169 ? -7.711 29.597 -47.665 1.00 33.94 169 THR A CA 1
ATOM 1344 C C . THR A 1 169 ? -9.018 30.351 -47.869 1.00 33.94 169 THR A C 1
ATOM 1346 O O . THR A 1 169 ? -9.981 30.150 -47.129 1.00 33.94 169 THR A O 1
ATOM 1349 N N . SER A 1 170 ? -8.987 31.274 -48.827 1.00 33.09 170 SER A N 1
ATOM 1350 C CA . SER A 1 170 ? -10.041 31.686 -49.774 1.00 33.09 170 SER A CA 1
ATOM 1351 C C . SER A 1 170 ? -9.746 33.104 -50.230 1.00 33.09 170 SER A C 1
ATOM 1353 O O . SER A 1 170 ? -9.591 33.970 -49.341 1.00 33.09 170 SER A O 1
#